Protein AF-A0A2M7ZPS7-F1 (afdb_monomer_lite)

Secondary structure (DSSP, 8-state):
----TTHHHHHHHHHHHHHHHHHHTSTT--HHHHHHHHHHHHHHHHHHHHHHHHHHHHHHHHHHHHHHHHHHHHHHHHTTTTSS--

Radius of gyration: 24.84 Å; chains: 1; bounding box: 49×18×76 Å

Foldseek 3Di:
DPDDPLVVLLVVLVVLLVVLVVVLPDPPDDPVRVVVSVVSNVVSVVVNVVSVVVVVVVVVVVVVVVVVVVVVVVVVVVVPPPPPDD

pLDDT: mean 85.43, std 17.97, range [36.94, 98.06]

Structure (mmCIF, N/CA/C/O backbone):
data_AF-A0A2M7ZPS7-F1
#
_entry.id   AF-A0A2M7ZPS7-F1
#
loop_
_atom_site.group_PDB
_atom_site.id
_atom_site.type_symbol
_atom_site.label_atom_id
_atom_site.label_alt_id
_atom_site.label_comp_id
_atom_site.label_asym_id
_atom_site.label_entity_id
_atom_site.label_seq_id
_atom_site.pdbx_PDB_ins_code
_atom_site.Cartn_x
_atom_site.Cartn_y
_atom_site.Cartn_z
_atom_site.occupancy
_atom_site.B_iso_or_equiv
_atom_site.auth_seq_id
_atom_site.auth_comp_id
_atom_site.auth_asym_id
_atom_site.auth_atom_id
_atom_site.pdbx_PDB_model_num
ATOM 1 N N . MET A 1 1 ? -11.721 8.068 -22.667 1.00 36.94 1 MET A N 1
ATOM 2 C CA . MET A 1 1 ? -11.547 8.445 -21.243 1.00 36.94 1 MET A CA 1
ATOM 3 C C . MET A 1 1 ? -11.569 7.192 -20.353 1.00 36.94 1 MET A C 1
ATOM 5 O O . MET A 1 1 ? -12.642 6.781 -19.945 1.00 36.94 1 MET A O 1
ATOM 9 N N . LYS A 1 2 ? -10.433 6.522 -20.091 1.00 46.16 2 LYS A N 1
ATOM 10 C CA . LYS A 1 2 ? -10.352 5.354 -19.173 1.00 46.16 2 LYS A CA 1
ATOM 11 C C . LYS A 1 2 ? -8.964 5.265 -18.505 1.00 46.16 2 LYS A C 1
ATOM 13 O O . LYS A 1 2 ? -8.196 4.346 -18.748 1.00 46.16 2 LYS A O 1
ATOM 18 N N . LYS A 1 3 ? -8.628 6.253 -17.677 1.00 45.12 3 LYS A N 1
ATOM 19 C CA . LYS A 1 3 ? -7.497 6.231 -16.727 1.00 45.12 3 LYS A CA 1
ATOM 20 C C . LYS A 1 3 ? -7.935 7.049 -15.509 1.00 45.12 3 LYS A C 1
ATOM 22 O O . LYS A 1 3 ? -7.668 8.233 -15.424 1.00 45.12 3 LYS A O 1
ATOM 27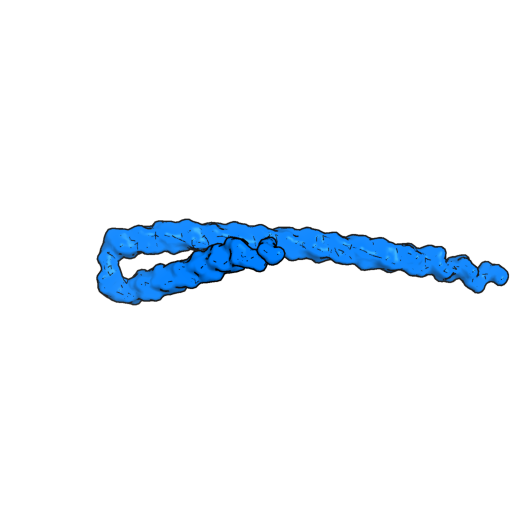 N N . LYS A 1 4 ? -8.799 6.468 -14.677 1.00 47.44 4 LYS A N 1
ATOM 28 C CA . LYS A 1 4 ? -9.229 7.089 -13.405 1.00 47.44 4 LYS A CA 1
ATOM 29 C C . LYS A 1 4 ? -9.648 6.080 -12.332 1.00 47.44 4 LYS A C 1
ATOM 31 O O . LYS A 1 4 ? -9.992 6.465 -11.228 1.00 47.44 4 LYS A O 1
ATOM 36 N N . LYS A 1 5 ? -9.647 4.775 -12.646 1.00 49.22 5 LYS A N 1
ATOM 37 C CA . LYS A 1 5 ? -10.175 3.736 -11.746 1.00 49.22 5 LYS A CA 1
ATOM 38 C C . LYS A 1 5 ? -9.128 3.171 -10.772 1.00 49.22 5 LYS A C 1
ATOM 40 O O . LYS A 1 5 ? -9.525 2.609 -9.764 1.00 49.22 5 LYS A O 1
ATOM 45 N N . SER A 1 6 ? -7.826 3.300 -11.061 1.00 53.78 6 SER A N 1
ATOM 46 C CA . SER A 1 6 ? -6.749 2.765 -10.206 1.00 53.78 6 SER A CA 1
ATOM 47 C C . SER A 1 6 ? -6.166 3.793 -9.237 1.00 53.78 6 SER A C 1
ATOM 49 O O . SER A 1 6 ? -5.937 3.449 -8.087 1.00 53.78 6 SER A O 1
ATOM 51 N N . GLU A 1 7 ? -5.971 5.045 -9.664 1.00 51.41 7 GLU A N 1
ATOM 52 C CA . GLU A 1 7 ? -5.473 6.127 -8.790 1.00 51.41 7 GLU A CA 1
ATOM 53 C C . GLU A 1 7 ? -6.455 6.411 -7.651 1.00 51.41 7 GLU A C 1
ATOM 55 O O . GLU A 1 7 ? -6.060 6.431 -6.492 1.00 51.41 7 GLU A O 1
ATOM 60 N N . ASN A 1 8 ? -7.757 6.447 -7.957 1.00 60.47 8 ASN A N 1
ATOM 61 C CA . ASN A 1 8 ? -8.802 6.543 -6.938 1.00 60.47 8 ASN A CA 1
ATOM 62 C C . ASN A 1 8 ? -8.819 5.356 -5.961 1.00 60.47 8 ASN A C 1
ATOM 64 O O . ASN A 1 8 ? -9.481 5.45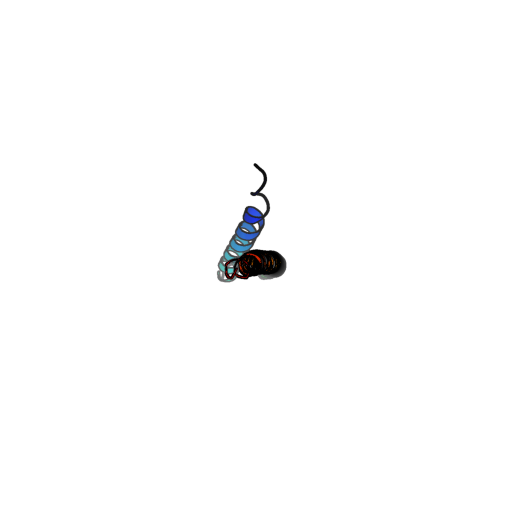4 -4.943 1.00 60.47 8 ASN A O 1
ATOM 68 N N . ASN A 1 9 ? -8.169 4.227 -6.258 1.00 83.06 9 ASN A N 1
ATOM 69 C CA . ASN A 1 9 ? -8.191 3.064 -5.369 1.00 83.06 9 ASN A CA 1
ATOM 70 C C . ASN A 1 9 ? -7.026 3.092 -4.369 1.00 83.06 9 ASN A C 1
ATOM 72 O O . ASN A 1 9 ? -7.199 2.690 -3.228 1.00 83.06 9 ASN A O 1
ATOM 76 N N . PHE A 1 10 ? -5.853 3.589 -4.775 1.00 92.75 10 PHE A N 1
ATOM 77 C CA . PHE A 1 10 ? -4.722 3.760 -3.861 1.00 92.75 10 PHE A CA 1
ATOM 78 C C . PHE A 1 10 ? -4.971 4.907 -2.878 1.00 92.75 10 PHE A C 1
ATOM 80 O O . PHE A 1 10 ? -4.946 4.683 -1.675 1.00 92.75 10 PHE A O 1
ATOM 87 N N . GLU A 1 11 ? -5.301 6.097 -3.390 1.00 93.88 11 GLU A N 1
ATOM 88 C CA . GLU A 1 11 ? -5.520 7.298 -2.567 1.00 93.88 11 GLU A CA 1
ATOM 89 C C . GLU A 1 11 ? -6.644 7.094 -1.543 1.00 93.88 11 GLU A C 1
ATOM 91 O O . GLU A 1 11 ? -6.537 7.505 -0.393 1.00 93.88 11 GLU A O 1
ATOM 96 N N . VAL A 1 12 ? -7.717 6.394 -1.929 1.00 94.81 12 VAL A N 1
ATOM 97 C CA . VAL A 1 12 ? -8.824 6.084 -1.011 1.00 94.81 12 VAL A CA 1
ATOM 98 C C . VAL A 1 12 ? -8.385 5.133 0.101 1.00 94.81 12 VAL A C 1
ATOM 100 O O . VAL A 1 12 ? -8.748 5.348 1.254 1.00 94.81 12 VAL A O 1
ATOM 103 N N . LYS A 1 13 ? -7.596 4.100 -0.214 1.00 95.38 13 LYS A N 1
ATOM 104 C CA . LYS A 1 13 ? -7.090 3.158 0.798 1.00 95.38 13 LYS A CA 1
ATOM 105 C C . LYS A 1 13 ? -6.085 3.809 1.730 1.00 95.38 13 LYS A C 1
ATOM 107 O O . LYS A 1 13 ? -6.134 3.553 2.927 1.00 95.38 13 LYS A O 1
ATOM 112 N N . LEU A 1 14 ? -5.206 4.653 1.192 1.00 96.31 14 LEU A N 1
ATOM 113 C CA . LEU A 1 14 ? -4.245 5.410 1.982 1.00 96.31 14 LEU A CA 1
ATOM 114 C C . LEU A 1 14 ? -4.964 6.353 2.948 1.00 96.31 14 LEU A C 1
ATOM 116 O O . LEU A 1 14 ? -4.694 6.319 4.143 1.00 96.31 14 LEU A O 1
ATOM 120 N N . LYS A 1 15 ? -5.960 7.095 2.456 1.00 96.88 15 LYS A N 1
ATOM 121 C CA . LYS A 1 15 ? -6.790 7.954 3.299 1.00 96.88 15 LYS A CA 1
ATOM 122 C C . LYS A 1 15 ? -7.510 7.166 4.396 1.00 96.88 15 LYS A C 1
ATOM 124 O O . LYS A 1 15 ? -7.543 7.600 5.541 1.00 96.88 15 LYS A O 1
ATOM 129 N N . ARG A 1 16 ? -8.057 5.988 4.077 1.00 97.12 16 ARG A N 1
ATOM 130 C CA . ARG A 1 16 ? -8.689 5.127 5.087 1.00 97.12 16 ARG A CA 1
ATOM 131 C C . ARG A 1 16 ? -7.687 4.650 6.144 1.00 97.12 16 ARG A C 1
ATOM 133 O O . ARG A 1 16 ? -8.030 4.594 7.316 1.00 97.12 16 ARG A O 1
ATOM 140 N N . LEU A 1 17 ? -6.454 4.345 5.748 1.00 97.00 17 LEU A N 1
ATOM 141 C CA . LEU A 1 17 ? -5.357 4.012 6.662 1.00 97.00 17 LEU A CA 1
ATOM 142 C C . LEU A 1 17 ? -5.033 5.163 7.625 1.00 97.00 17 LEU A C 1
ATOM 144 O O . LEU A 1 17 ? -4.879 4.925 8.819 1.00 97.00 17 LEU A O 1
ATOM 148 N N . GLU A 1 18 ? -4.975 6.397 7.122 1.00 96.81 18 GLU A N 1
ATOM 149 C CA . GLU A 1 18 ? -4.782 7.599 7.947 1.00 96.81 18 GLU A CA 1
ATOM 150 C C . GLU A 1 18 ? -5.945 7.794 8.928 1.00 96.81 18 GLU A C 1
ATOM 152 O O . GLU A 1 18 ? -5.729 8.058 10.108 1.00 96.81 18 GLU A O 1
ATOM 157 N N . GLU A 1 19 ? -7.185 7.608 8.467 1.00 96.94 19 GLU A N 1
ATOM 158 C CA . GLU A 1 19 ? -8.375 7.648 9.323 1.00 96.94 19 GLU A CA 1
ATOM 159 C C . GLU A 1 19 ? -8.315 6.586 10.428 1.00 96.94 19 GLU A C 1
ATOM 161 O O . GLU A 1 19 ? -8.589 6.902 11.582 1.00 96.94 19 GLU A O 1
ATOM 166 N N . ILE A 1 20 ? -7.921 5.351 10.102 1.00 96.81 20 ILE A N 1
ATOM 167 C CA . ILE A 1 20 ? -7.745 4.271 11.082 1.00 96.81 20 ILE A CA 1
ATOM 168 C C . ILE A 1 20 ? -6.671 4.638 12.113 1.00 96.81 20 ILE A C 1
ATOM 170 O O . ILE A 1 20 ? -6.923 4.471 13.302 1.00 96.81 20 ILE A O 1
ATOM 174 N N . SER A 1 21 ? -5.516 5.167 11.686 1.00 95.50 21 SER A N 1
ATOM 175 C CA . SER A 1 21 ? -4.452 5.613 12.604 1.00 95.50 21 SER A CA 1
ATOM 176 C C . SER A 1 21 ? -4.975 6.666 13.575 1.00 95.50 21 SER A C 1
ATOM 178 O O . SER A 1 21 ? -4.843 6.508 14.784 1.00 95.50 21 SER A O 1
ATOM 180 N N . ASN A 1 22 ? -5.667 7.683 13.055 1.00 95.31 22 ASN A N 1
ATOM 181 C CA . ASN A 1 22 ? -6.250 8.742 13.875 1.00 95.31 22 ASN A CA 1
ATOM 182 C C . ASN A 1 22 ? -7.285 8.198 14.868 1.00 95.31 22 ASN A C 1
ATOM 184 O O . ASN A 1 22 ? -7.363 8.685 15.989 1.00 95.31 22 ASN A O 1
ATOM 188 N N . ILE A 1 23 ? -8.101 7.214 14.468 1.00 95.38 23 ILE A N 1
ATOM 189 C CA . ILE A 1 23 ? -9.092 6.596 15.357 1.00 95.38 23 ILE A CA 1
ATOM 190 C C . ILE A 1 23 ? -8.388 5.805 16.464 1.00 95.38 23 ILE A C 1
ATOM 192 O O . ILE A 1 23 ? -8.729 5.992 17.626 1.00 95.38 23 ILE A O 1
ATOM 196 N N . LEU A 1 24 ? -7.402 4.971 16.119 1.00 93.81 24 LEU A N 1
ATOM 197 C CA . LEU A 1 24 ? -6.654 4.141 17.072 1.00 93.81 24 LEU A CA 1
ATOM 198 C C . LEU A 1 24 ? -5.806 4.956 18.062 1.00 93.81 24 LEU A C 1
ATOM 200 O O . LEU A 1 24 ? -5.493 4.462 19.141 1.00 93.81 24 LEU A O 1
ATOM 204 N N . GLU A 1 25 ? -5.434 6.186 17.711 1.00 91.12 25 GLU A N 1
ATOM 205 C CA . GLU A 1 25 ? -4.742 7.122 18.605 1.00 91.12 25 GLU A CA 1
ATOM 206 C C . GLU A 1 25 ? -5.680 7.790 19.628 1.00 91.12 25 GLU A C 1
ATOM 208 O O . GLU A 1 25 ? -5.202 8.357 20.612 1.00 91.12 25 GLU A O 1
ATOM 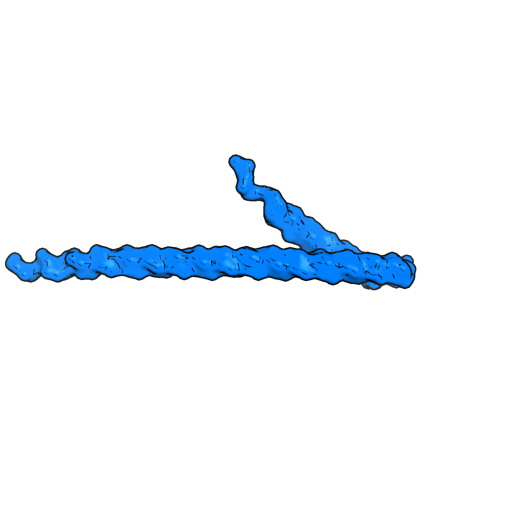213 N N . ASN A 1 26 ? -7.004 7.710 19.443 1.00 87.12 26 ASN A N 1
ATOM 214 C CA . ASN A 1 26 ? -7.970 8.255 20.397 1.00 87.12 26 ASN A CA 1
ATOM 215 C C . ASN A 1 26 ? -8.249 7.262 21.536 1.00 87.12 26 ASN A C 1
ATOM 217 O O . ASN A 1 26 ? -8.528 6.087 21.309 1.00 87.12 26 ASN A O 1
ATOM 221 N N . GLU A 1 27 ? -8.278 7.760 22.774 1.00 76.19 27 GLU A N 1
ATOM 222 C CA . GLU A 1 27 ? -8.439 6.947 23.994 1.00 76.19 27 GLU A CA 1
ATOM 223 C C . GLU A 1 27 ? -9.848 6.340 24.188 1.00 76.19 27 GLU A C 1
ATOM 225 O O . GLU A 1 27 ? -10.062 5.567 25.120 1.00 76.19 27 GLU A O 1
ATOM 230 N N . GLU A 1 28 ? -10.820 6.667 23.328 1.00 88.56 28 GLU A N 1
ATOM 231 C CA . GLU A 1 28 ? -12.226 6.241 23.459 1.00 88.56 28 GLU A CA 1
ATOM 232 C C . GLU A 1 28 ? -12.586 4.967 22.669 1.00 88.56 28 GLU A C 1
ATOM 234 O O . GLU A 1 28 ? -13.734 4.523 22.711 1.00 88.56 28 GLU A O 1
ATOM 239 N N . VAL A 1 29 ? -11.638 4.358 21.950 1.00 90.88 29 VAL A N 1
ATOM 240 C CA . VAL A 1 29 ? -11.905 3.161 21.136 1.00 90.88 29 VAL A CA 1
ATOM 241 C C . VAL A 1 29 ? -11.927 1.907 22.003 1.00 90.88 29 VAL A C 1
ATOM 243 O O . VAL A 1 29 ? -11.000 1.630 22.765 1.00 90.88 29 VAL A O 1
ATOM 246 N N . SER A 1 30 ? -12.981 1.101 21.865 1.00 93.94 30 SER A N 1
ATOM 247 C CA . SER A 1 30 ? -13.073 -0.170 22.584 1.00 93.94 30 SER A CA 1
ATOM 248 C C . SER A 1 30 ? -12.050 -1.199 22.077 1.00 93.94 30 SER A C 1
ATOM 250 O O . SER A 1 30 ? -11.514 -1.097 20.973 1.00 93.94 30 SER A O 1
ATOM 252 N N . MET A 1 31 ? -11.775 -2.235 22.873 1.00 91.88 31 MET A N 1
ATOM 253 C CA . MET A 1 31 ? -10.816 -3.286 22.500 1.00 91.88 31 MET A CA 1
ATOM 254 C C . MET A 1 31 ? -11.226 -4.028 21.217 1.00 91.88 31 MET A C 1
ATOM 256 O O . MET A 1 31 ? -10.392 -4.262 20.343 1.00 91.88 31 MET A O 1
ATOM 260 N N . ASP A 1 32 ? -12.508 -4.374 21.093 1.00 94.75 32 ASP A N 1
ATOM 261 C CA . ASP A 1 32 ? -13.023 -5.110 19.933 1.00 94.75 32 ASP A CA 1
ATOM 262 C C . ASP A 1 32 ? -12.964 -4.253 18.659 1.00 94.75 32 ASP A C 1
ATOM 264 O O . ASP A 1 32 ? -12.576 -4.736 17.595 1.00 94.75 32 ASP A O 1
ATOM 268 N N . GLU A 1 33 ? -13.274 -2.957 18.768 1.00 94.31 33 GLU A N 1
ATOM 269 C CA . GLU A 1 33 ? -13.138 -2.009 17.658 1.00 94.31 33 GLU A CA 1
ATOM 270 C C . GLU A 1 33 ? -11.673 -1.788 17.281 1.00 94.31 33 GLU A C 1
ATOM 272 O O . GLU A 1 33 ? -11.345 -1.780 16.096 1.00 94.31 33 GLU A O 1
ATOM 277 N N . SER A 1 34 ? -10.780 -1.674 18.269 1.00 95.00 34 SER A N 1
ATOM 278 C CA . SER A 1 34 ? -9.335 -1.564 18.044 1.00 95.00 34 SER A CA 1
ATOM 279 C C . SER A 1 34 ? -8.798 -2.753 17.249 1.00 95.00 34 SER A C 1
ATOM 281 O O . SER A 1 34 ? -8.023 -2.574 16.308 1.00 95.00 34 SER A O 1
ATOM 283 N N . LEU A 1 35 ? -9.235 -3.970 17.590 1.00 96.56 35 LEU A N 1
ATOM 284 C CA . LEU A 1 35 ? -8.823 -5.182 16.889 1.00 96.56 35 LEU A CA 1
ATOM 285 C C . LEU A 1 35 ? -9.334 -5.197 15.441 1.00 96.56 35 LEU A C 1
ATOM 287 O O . LEU A 1 35 ? -8.557 -5.454 14.523 1.00 96.56 35 LEU A O 1
ATOM 291 N N . ALA A 1 36 ? -10.607 -4.858 15.226 1.00 97.50 36 ALA A N 1
ATOM 292 C CA . ALA A 1 36 ? -11.193 -4.798 13.887 1.00 97.50 36 ALA A CA 1
ATOM 293 C C . ALA A 1 36 ? -10.515 -3.738 12.998 1.00 97.50 36 ALA A C 1
ATOM 295 O O . ALA A 1 36 ? -10.194 -4.001 11.838 1.00 97.50 36 ALA A O 1
ATOM 296 N N . LEU A 1 37 ? -10.246 -2.550 13.548 1.00 97.62 37 LEU A N 1
ATOM 297 C CA . LEU A 1 37 ? -9.534 -1.469 12.863 1.00 97.62 37 LEU A CA 1
ATOM 298 C C . LEU A 1 37 ? -8.094 -1.861 12.522 1.00 97.62 37 LEU A C 1
ATOM 300 O O . LEU A 1 37 ? -7.608 -1.547 11.435 1.00 97.62 37 LEU A O 1
ATOM 304 N N . PHE A 1 38 ? -7.415 -2.578 13.419 1.00 96.25 38 PHE A N 1
ATOM 305 C CA . PHE A 1 38 ? -6.072 -3.086 13.164 1.00 96.25 38 PHE A CA 1
ATOM 306 C C . PHE A 1 38 ? -6.056 -4.102 12.014 1.00 96.25 38 PHE A C 1
ATOM 308 O O . PHE A 1 38 ? -5.229 -3.991 11.107 1.00 96.25 38 PHE A O 1
ATOM 315 N N . GLU A 1 39 ? -6.988 -5.060 12.003 1.00 97.94 39 GLU A N 1
ATOM 316 C CA . GLU A 1 39 ? -7.126 -6.031 10.910 1.00 97.94 39 GLU A CA 1
ATOM 317 C C . GLU A 1 39 ? -7.395 -5.342 9.563 1.00 97.94 39 GLU A C 1
ATOM 319 O O . GLU A 1 39 ? -6.748 -5.661 8.556 1.00 97.94 39 GLU A O 1
ATOM 324 N N . GLU A 1 40 ? -8.294 -4.351 9.549 1.00 97.88 40 GLU A N 1
ATOM 325 C CA . GLU A 1 40 ? -8.564 -3.527 8.368 1.00 97.88 40 GLU A CA 1
ATOM 326 C C . GLU A 1 40 ? -7.291 -2.799 7.903 1.00 97.88 40 GLU A C 1
ATOM 328 O O . GLU A 1 40 ? -6.915 -2.884 6.729 1.00 97.88 40 GLU A O 1
ATOM 333 N N . GLY A 1 41 ? -6.585 -2.143 8.827 1.00 97.56 41 GLY A N 1
ATOM 334 C CA . GLY A 1 41 ? -5.354 -1.403 8.554 1.00 97.56 41 GLY A CA 1
ATOM 335 C C . GLY A 1 41 ? -4.248 -2.278 7.959 1.00 97.56 41 GLY A C 1
ATOM 336 O O . GLY A 1 41 ? -3.603 -1.884 6.982 1.00 97.56 41 GLY A O 1
ATOM 337 N N . VAL A 1 42 ? -4.065 -3.500 8.472 1.00 97.81 42 VAL A N 1
ATOM 338 C CA . VAL A 1 42 ? -3.104 -4.474 7.926 1.00 97.81 42 VAL A CA 1
ATOM 339 C C . VAL A 1 42 ? -3.464 -4.856 6.488 1.00 97.81 42 VAL A C 1
ATOM 341 O O . VAL A 1 42 ? -2.586 -4.886 5.617 1.00 97.81 42 VAL A O 1
ATOM 344 N N . SER A 1 43 ? -4.746 -5.116 6.210 1.00 97.38 43 SER A N 1
ATOM 345 C CA . SER A 1 43 ? -5.201 -5.453 4.857 1.00 97.38 43 SER A CA 1
ATOM 346 C C . SER A 1 43 ? -4.978 -4.295 3.881 1.00 97.38 43 SER A C 1
ATOM 348 O O . SER A 1 43 ? -4.394 -4.485 2.810 1.00 97.38 43 SER A O 1
ATOM 350 N N . LEU A 1 44 ? -5.374 -3.079 4.264 1.00 97.25 44 LEU A N 1
ATOM 351 C CA . LEU A 1 44 ? -5.186 -1.878 3.449 1.00 97.25 44 LEU A CA 1
ATOM 352 C C . LEU A 1 44 ? -3.703 -1.608 3.172 1.00 97.25 44 LEU A C 1
ATOM 354 O O . LEU A 1 44 ? -3.337 -1.320 2.031 1.00 97.25 44 LEU A O 1
ATOM 358 N N . SER A 1 45 ? -2.840 -1.772 4.179 1.00 96.69 45 SER A N 1
ATOM 359 C CA . SER A 1 45 ? -1.394 -1.552 4.049 1.00 96.69 45 SER A CA 1
ATOM 360 C C . SER A 1 45 ? -0.780 -2.493 3.016 1.00 96.69 45 SER A C 1
ATOM 362 O O . SER A 1 45 ? -0.075 -2.062 2.097 1.00 96.69 45 SER A O 1
ATOM 364 N N . LYS A 1 46 ? -1.153 -3.777 3.074 1.00 97.00 46 LYS A N 1
ATOM 365 C CA . LYS A 1 46 ? -0.743 -4.776 2.083 1.00 97.00 46 LYS A CA 1
ATOM 366 C C . LYS A 1 46 ? -1.177 -4.390 0.667 1.00 97.00 46 LYS A C 1
ATOM 368 O O . LYS A 1 46 ? -0.396 -4.516 -0.277 1.00 97.00 46 LYS A O 1
ATOM 373 N N . GLU A 1 47 ? -2.408 -3.922 0.492 1.00 95.06 47 GLU A N 1
ATOM 374 C CA . GLU A 1 47 ? -2.920 -3.521 -0.822 1.00 95.06 47 GLU A CA 1
ATOM 375 C C . GLU A 1 47 ? -2.234 -2.264 -1.377 1.00 95.06 47 GLU A C 1
ATOM 377 O O . GLU A 1 47 ? -1.962 -2.184 -2.583 1.00 95.06 47 GLU A O 1
ATOM 382 N N . CYS A 1 48 ? -1.907 -1.305 -0.511 1.00 95.38 48 CYS A N 1
ATOM 383 C CA . CYS A 1 48 ? -1.110 -0.133 -0.862 1.00 95.38 48 CYS A CA 1
ATOM 384 C C . CYS A 1 48 ? 0.294 -0.540 -1.327 1.00 95.38 48 CYS A C 1
ATOM 386 O O . CYS A 1 48 ? 0.713 -0.134 -2.412 1.00 95.38 48 CYS A O 1
ATOM 388 N N . MET A 1 49 ? 0.980 -1.418 -0.586 1.00 96.31 49 MET A N 1
ATOM 389 C CA . MET A 1 49 ? 2.294 -1.946 -0.979 1.00 96.31 49 MET A CA 1
ATOM 390 C C . MET A 1 49 ? 2.258 -2.637 -2.347 1.00 96.31 49 MET A C 1
ATOM 392 O O . MET A 1 49 ? 3.104 -2.376 -3.199 1.00 96.31 49 MET A O 1
ATOM 396 N N . LEU A 1 50 ? 1.256 -3.486 -2.601 1.00 95.44 50 LEU A N 1
ATOM 397 C CA . LEU A 1 50 ? 1.102 -4.148 -3.902 1.00 95.44 50 LEU A CA 1
ATOM 398 C C . LEU A 1 50 ? 0.897 -3.143 -5.043 1.00 95.44 50 LEU A C 1
ATOM 400 O O . LEU A 1 50 ? 1.429 -3.330 -6.140 1.00 95.44 50 LEU A O 1
ATOM 404 N N . SER A 1 51 ? 0.145 -2.073 -4.785 1.00 93.56 51 SER A N 1
ATOM 405 C CA . SER A 1 51 ? -0.093 -1.008 -5.762 1.00 93.56 51 SER A CA 1
ATOM 406 C C . SER A 1 51 ? 1.198 -0.255 -6.096 1.00 93.56 51 SER A C 1
ATOM 408 O O . SER A 1 51 ? 1.483 -0.035 -7.276 1.00 93.56 51 SER A O 1
ATOM 410 N N . LEU A 1 52 ? 2.001 0.078 -5.080 1.00 95.75 52 LEU A N 1
ATOM 411 C CA . LEU A 1 52 ? 3.299 0.738 -5.244 1.00 95.75 52 LEU A CA 1
ATOM 412 C C . LEU A 1 52 ? 4.288 -0.144 -6.012 1.00 95.75 52 LEU A C 1
ATOM 414 O O . LEU A 1 52 ? 4.843 0.304 -7.013 1.00 95.75 52 LEU A O 1
ATOM 418 N N . ASN A 1 53 ? 4.415 -1.419 -5.639 1.00 96.19 53 ASN A N 1
ATOM 419 C CA . ASN A 1 53 ? 5.282 -2.375 -6.336 1.00 96.19 53 ASN A CA 1
ATOM 420 C C . ASN A 1 53 ? 4.894 -2.522 -7.816 1.00 96.19 53 ASN A C 1
ATOM 422 O O . ASN A 1 53 ? 5.747 -2.586 -8.704 1.00 96.19 53 ASN A O 1
ATOM 426 N N . GLY A 1 54 ? 3.589 -2.553 -8.109 1.00 95.06 54 GLY A N 1
ATOM 427 C CA . GLY A 1 54 ? 3.093 -2.590 -9.483 1.00 95.06 54 GLY A CA 1
ATOM 428 C C . GLY A 1 54 ? 3.436 -1.324 -10.276 1.00 95.06 54 GLY A C 1
ATOM 429 O O . GLY A 1 54 ? 3.771 -1.410 -11.462 1.00 95.06 54 GLY A O 1
ATOM 430 N N . ALA A 1 55 ? 3.369 -0.154 -9.636 1.00 94.56 55 ALA A N 1
ATOM 431 C CA . ALA A 1 55 ? 3.744 1.117 -10.247 1.00 94.56 55 ALA A CA 1
ATOM 432 C C . ALA A 1 55 ? 5.254 1.189 -10.519 1.00 94.56 55 ALA A C 1
ATOM 434 O O . ALA A 1 55 ? 5.652 1.530 -11.635 1.00 94.56 55 A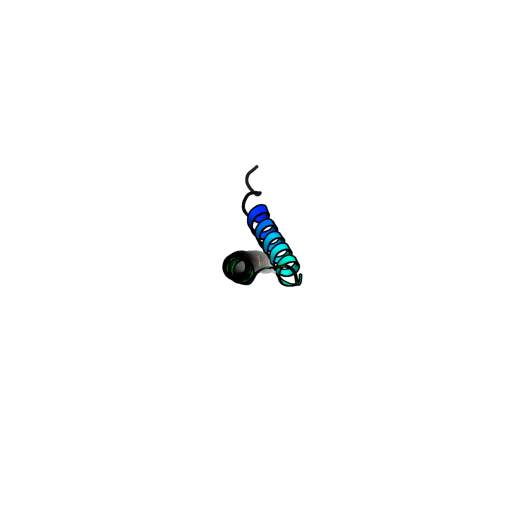LA A O 1
ATOM 435 N N . GLU A 1 56 ? 6.078 0.794 -9.550 1.00 96.94 56 GLU A N 1
ATOM 436 C CA . GLU A 1 56 ? 7.535 0.742 -9.672 1.00 96.94 56 GLU A CA 1
ATOM 437 C C . GLU A 1 56 ? 7.965 -0.174 -10.822 1.00 96.94 56 GLU A C 1
ATOM 439 O O . GLU A 1 56 ? 8.655 0.269 -11.739 1.00 96.94 56 GLU A O 1
ATOM 444 N N . LEU A 1 57 ? 7.458 -1.413 -10.864 1.00 97.69 57 LEU A N 1
ATOM 445 C CA . LEU A 1 57 ? 7.760 -2.362 -11.939 1.00 97.69 57 LEU A CA 1
ATOM 446 C C . LEU A 1 57 ? 7.418 -1.795 -13.323 1.00 97.69 57 LEU A C 1
ATOM 448 O O . LEU A 1 57 ? 8.127 -2.026 -14.306 1.00 97.69 57 LEU A O 1
ATOM 452 N N . LYS A 1 58 ? 6.306 -1.062 -13.422 1.00 96.56 58 LYS A N 1
ATOM 453 C CA . LYS A 1 58 ? 5.893 -0.427 -14.672 1.00 96.56 58 LYS A CA 1
ATOM 454 C C . LYS A 1 58 ? 6.849 0.692 -15.076 1.00 96.56 58 LYS A C 1
ATOM 456 O O . LYS A 1 58 ? 7.162 0.795 -16.259 1.00 96.56 58 LYS A O 1
ATOM 461 N N . ILE A 1 59 ? 7.297 1.510 -14.125 1.00 97.56 59 ILE A N 1
ATOM 462 C CA . ILE A 1 59 ? 8.277 2.575 -14.365 1.00 97.56 59 ILE A CA 1
ATOM 463 C C . ILE A 1 59 ? 9.597 1.970 -14.844 1.00 97.56 59 ILE A C 1
ATOM 465 O O . ILE A 1 59 ? 10.110 2.406 -15.871 1.00 97.56 59 ILE A O 1
ATOM 469 N N . THR A 1 60 ? 10.099 0.935 -14.171 1.00 97.69 60 THR A N 1
ATOM 470 C CA . THR A 1 60 ? 11.345 0.250 -14.545 1.00 97.69 60 THR A CA 1
ATOM 471 C C . THR A 1 60 ? 11.289 -0.264 -15.982 1.00 97.69 60 THR A C 1
ATOM 473 O O . T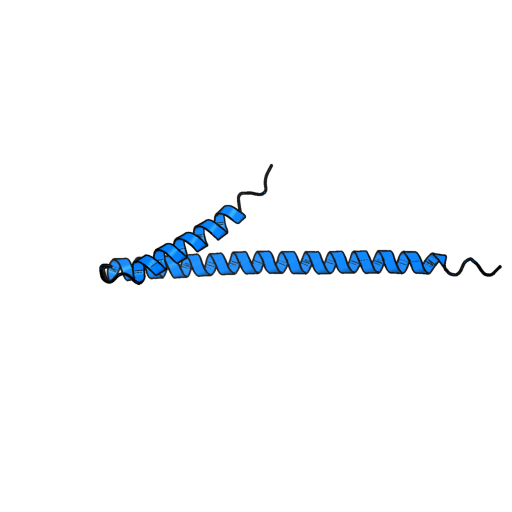HR A 1 60 ? 12.130 0.102 -16.797 1.00 97.69 60 THR A O 1
ATOM 476 N N . LYS A 1 61 ? 10.220 -0.980 -16.353 1.00 97.94 61 LYS A N 1
ATOM 477 C CA . LYS A 1 61 ? 10.032 -1.474 -17.731 1.00 97.94 61 LYS A CA 1
ATOM 478 C C . LYS A 1 61 ? 9.931 -0.361 -18.773 1.00 97.94 61 LYS A C 1
ATOM 480 O O . LYS A 1 61 ? 10.267 -0.571 -19.935 1.00 97.94 61 LYS A O 1
ATOM 485 N N . LEU A 1 62 ? 9.377 0.795 -18.407 1.00 98.06 62 LEU A N 1
ATOM 486 C CA . LEU A 1 62 ? 9.297 1.940 -19.314 1.00 98.06 62 LEU A CA 1
ATOM 487 C C . LEU A 1 62 ? 10.667 2.590 -19.513 1.00 98.06 62 LEU A C 1
ATOM 489 O O . LEU A 1 62 ? 10.977 2.944 -20.646 1.00 98.06 62 LEU A O 1
ATOM 493 N N . LYS A 1 63 ? 11.480 2.694 -18.454 1.00 97.56 63 LYS A N 1
ATOM 494 C CA . LYS A 1 63 ? 12.864 3.180 -18.539 1.00 97.56 63 LYS A CA 1
ATOM 495 C C . LYS A 1 63 ? 13.712 2.282 -19.434 1.00 97.56 63 LYS A C 1
ATOM 497 O O . LYS A 1 63 ? 14.247 2.772 -20.414 1.00 97.56 63 LYS A O 1
ATOM 502 N N . GLU A 1 64 ? 13.700 0.970 -19.200 1.00 97.31 64 GLU A N 1
ATOM 503 C CA . GLU A 1 64 ? 14.438 -0.001 -20.027 1.00 97.31 64 GLU A CA 1
ATOM 504 C C . GLU A 1 64 ? 14.080 0.109 -21.518 1.00 97.31 64 GLU A C 1
ATOM 506 O O . GLU A 1 64 ? 14.947 0.101 -22.388 1.00 97.31 64 GLU A O 1
ATOM 511 N N . LYS A 1 65 ? 12.784 0.248 -21.832 1.00 97.00 65 LYS A N 1
ATOM 512 C CA . LYS A 1 65 ? 12.328 0.446 -23.216 1.00 97.00 65 LYS A CA 1
ATOM 513 C C . LYS A 1 65 ? 12.810 1.764 -23.805 1.00 97.00 65 LYS A C 1
ATOM 515 O O . LYS A 1 65 ? 13.125 1.807 -24.988 1.00 97.00 65 LYS A O 1
ATOM 520 N N . PHE A 1 66 ? 12.798 2.830 -23.013 1.00 96.69 66 PHE A N 1
ATOM 521 C CA . PHE A 1 66 ? 13.246 4.146 -23.445 1.00 96.69 66 PHE A CA 1
ATOM 522 C C . PHE A 1 66 ? 14.754 4.156 -23.714 1.00 96.69 66 PHE A C 1
ATOM 524 O O . PHE A 1 66 ? 15.172 4.630 -24.767 1.00 96.69 66 PHE A O 1
ATOM 531 N N . ASP A 1 67 ? 15.542 3.539 -22.835 1.00 96.44 67 ASP A N 1
ATOM 532 C CA . ASP A 1 67 ? 16.989 3.398 -22.997 1.00 96.44 67 ASP A CA 1
ATOM 533 C C . ASP A 1 67 ? 17.327 2.597 -24.264 1.00 96.44 67 ASP A C 1
ATOM 535 O O . ASP A 1 67 ? 18.138 3.039 -25.077 1.00 96.44 67 ASP A O 1
ATOM 539 N N . ALA A 1 68 ? 16.617 1.490 -24.513 1.00 95.44 68 ALA A N 1
ATOM 540 C CA . ALA A 1 68 ? 16.783 0.694 -25.731 1.00 95.44 68 ALA A CA 1
ATOM 541 C C . ALA A 1 68 ? 16.412 1.458 -27.019 1.00 95.44 68 ALA A C 1
ATOM 543 O O . ALA A 1 68 ? 16.975 1.192 -28.082 1.00 95.44 68 ALA A O 1
ATOM 544 N N . ILE A 1 69 ? 15.452 2.389 -26.954 1.00 95.44 69 ILE A N 1
ATOM 545 C CA . ILE A 1 69 ? 15.129 3.274 -28.084 1.00 95.44 69 ILE A CA 1
ATOM 546 C C . ILE A 1 69 ? 16.279 4.255 -28.311 1.00 95.44 69 ILE A C 1
ATOM 548 O O . ILE A 1 69 ? 16.743 4.374 -29.438 1.00 95.44 69 ILE A O 1
ATOM 552 N N . ILE A 1 70 ? 16.775 4.910 -27.257 1.00 94.75 70 ILE A N 1
ATOM 553 C CA . ILE A 1 70 ? 17.897 5.855 -27.366 1.00 94.75 70 ILE A CA 1
ATOM 554 C C . ILE A 1 70 ? 19.131 5.175 -27.963 1.00 94.75 70 ILE A C 1
ATOM 556 O O . ILE A 1 70 ? 19.794 5.757 -28.817 1.00 94.75 70 ILE A O 1
ATOM 560 N N . GLU A 1 71 ? 19.447 3.959 -27.526 1.00 93.19 71 GLU A N 1
ATOM 561 C CA . GLU A 1 71 ? 20.594 3.208 -28.037 1.00 93.19 71 GLU A CA 1
ATOM 562 C C . GLU A 1 71 ? 20.439 2.867 -29.526 1.00 93.19 71 GLU A C 1
ATOM 564 O O . GLU A 1 71 ? 21.375 3.056 -30.299 1.00 93.19 71 GLU A O 1
ATOM 569 N N . LYS A 1 72 ? 19.239 2.466 -29.965 1.00 90.88 72 LYS A N 1
ATOM 570 C CA . LYS A 1 72 ? 18.951 2.252 -31.393 1.00 90.88 72 LYS A CA 1
ATOM 571 C C . LYS A 1 72 ? 19.097 3.521 -32.227 1.00 90.88 72 LYS A C 1
ATOM 573 O O . LYS A 1 72 ? 19.677 3.461 -33.304 1.00 90.88 72 LYS A O 1
ATOM 578 N N . GLU A 1 73 ? 18.581 4.649 -31.746 1.00 88.69 73 GLU A N 1
ATOM 579 C CA . GLU A 1 73 ? 18.681 5.923 -32.468 1.00 88.69 73 GLU A CA 1
ATOM 580 C C . GLU A 1 73 ? 20.137 6.398 -32.578 1.00 88.69 73 GLU A C 1
ATOM 582 O O . GLU A 1 73 ? 20.537 6.877 -33.634 1.00 88.69 73 GLU A O 1
ATOM 587 N N . LYS A 1 74 ? 20.957 6.206 -31.533 1.00 86.19 74 LYS A N 1
ATOM 588 C CA . LYS A 1 74 ? 22.401 6.498 -31.577 1.00 86.19 74 LYS A CA 1
ATOM 589 C C . LYS A 1 74 ? 23.127 5.645 -32.614 1.00 86.19 74 LYS A C 1
ATOM 591 O O . LYS A 1 74 ? 23.839 6.188 -33.447 1.00 86.19 74 LYS A O 1
ATOM 596 N N . ASN A 1 75 ? 22.882 4.336 -32.616 1.00 78.81 75 ASN A N 1
ATOM 597 C CA . ASN A 1 75 ? 23.539 3.423 -33.552 1.00 78.81 75 ASN A CA 1
ATOM 598 C C . ASN A 1 75 ? 23.154 3.704 -35.020 1.00 78.81 75 ASN A C 1
ATOM 600 O O . ASN A 1 75 ? 23.959 3.470 -35.913 1.00 78.81 75 ASN A O 1
ATOM 604 N N . ASN A 1 76 ? 21.956 4.244 -35.279 1.00 75.31 76 ASN A N 1
ATOM 605 C CA . ASN A 1 76 ? 21.541 4.670 -36.622 1.00 75.31 76 ASN A CA 1
ATOM 606 C C . ASN A 1 76 ? 22.223 5.973 -37.098 1.00 75.31 76 ASN A C 1
ATOM 608 O O . ASN A 1 76 ? 22.217 6.249 -38.295 1.00 75.31 76 ASN A O 1
ATOM 612 N N . LEU A 1 77 ? 22.771 6.796 -36.195 1.00 60.06 77 LEU A N 1
ATOM 613 C CA . LEU A 1 77 ? 23.484 8.038 -36.538 1.00 60.06 77 LEU A CA 1
ATOM 614 C C . LEU A 1 77 ? 24.949 7.777 -36.919 1.00 60.06 77 LEU A C 1
ATOM 616 O O . LEU A 1 77 ? 25.483 8.474 -37.780 1.00 60.06 77 LEU A O 1
ATOM 620 N N . ASP A 1 78 ? 25.570 6.754 -36.330 1.00 58.16 78 ASP A N 1
ATOM 621 C CA . ASP A 1 78 ? 26.962 6.383 -36.611 1.00 58.16 78 ASP A CA 1
ATOM 622 C C . ASP A 1 78 ? 27.134 5.757 -38.015 1.00 58.16 78 ASP A C 1
ATOM 624 O O . ASP A 1 78 ? 28.201 5.861 -38.614 1.00 58.16 78 ASP A O 1
ATOM 628 N N . GLU A 1 79 ? 26.071 5.193 -38.603 1.00 53.91 79 GLU A N 1
ATOM 629 C CA . GLU A 1 79 ? 26.094 4.544 -39.930 1.00 53.91 79 GLU A CA 1
ATOM 630 C C . GLU A 1 79 ? 26.193 5.534 -41.118 1.00 53.91 79 GLU A C 1
ATOM 632 O O . GLU A 1 79 ? 26.440 5.129 -42.255 1.00 53.91 79 GLU A O 1
ATOM 637 N N . TYR A 1 80 ? 26.034 6.842 -40.875 1.00 55.59 80 TYR A N 1
ATOM 638 C CA . TYR A 1 80 ? 26.118 7.892 -41.905 1.00 55.59 80 TYR A CA 1
ATOM 639 C C . TYR A 1 80 ? 27.414 8.715 -41.863 1.00 55.59 80 TYR A C 1
ATOM 641 O O . TYR A 1 80 ? 27.633 9.524 -42.763 1.00 55.59 80 TYR A O 1
ATOM 649 N N . SER A 1 81 ? 28.281 8.514 -40.863 1.00 53.62 81 SER A N 1
ATOM 650 C CA . SER A 1 81 ? 29.524 9.289 -40.715 1.00 53.62 81 SER A CA 1
ATOM 651 C C . SER A 1 81 ? 30.689 8.778 -41.576 1.00 53.62 81 SER A C 1
ATOM 653 O O . SER A 1 81 ? 31.637 9.527 -41.790 1.00 53.62 81 SER A O 1
ATOM 655 N N . ASP A 1 82 ? 30.625 7.544 -42.086 1.00 55.06 82 ASP A N 1
ATOM 656 C CA . ASP A 1 82 ? 31.708 6.914 -42.867 1.00 55.06 82 ASP A CA 1
ATOM 657 C C . ASP A 1 82 ? 31.604 7.149 -44.393 1.00 55.06 82 ASP A C 1
ATOM 659 O O . ASP A 1 82 ? 32.406 6.622 -45.160 1.00 55.06 82 ASP A O 1
ATOM 663 N N . ASN A 1 83 ? 30.640 7.953 -44.866 1.00 56.25 83 ASN A N 1
ATOM 664 C CA . ASN A 1 83 ? 30.389 8.174 -46.302 1.00 56.25 83 ASN A CA 1
ATOM 665 C C . ASN A 1 83 ? 30.852 9.552 -46.838 1.00 56.25 83 ASN A C 1
ATOM 667 O O . ASN A 1 83 ? 30.371 9.976 -47.888 1.00 56.25 83 ASN A O 1
ATOM 671 N N . GLU A 1 84 ? 31.760 10.260 -46.152 1.00 55.06 84 GLU A N 1
ATOM 672 C CA . GLU A 1 84 ? 32.298 11.567 -46.599 1.00 55.06 84 GLU A CA 1
ATOM 673 C C . GLU A 1 84 ? 33.804 11.584 -46.947 1.00 55.06 84 GLU A C 1
ATOM 675 O O . GLU A 1 84 ? 34.359 12.654 -47.190 1.00 55.06 84 GLU A O 1
ATOM 680 N N . GLU A 1 85 ? 34.477 10.434 -47.068 1.00 52.19 85 GLU A N 1
ATOM 681 C CA . GLU A 1 85 ? 35.821 10.376 -47.675 1.00 52.19 85 GLU A CA 1
ATOM 682 C C . GLU A 1 85 ? 35.806 9.580 -48.989 1.00 52.19 85 GLU A C 1
ATOM 684 O O . GLU A 1 85 ? 35.994 8.363 -49.018 1.00 52.19 85 GLU A O 1
ATOM 689 N N . GLY A 1 86 ? 35.576 10.299 -50.093 1.00 44.09 86 GLY A N 1
ATOM 690 C CA . GLY A 1 86 ? 35.704 9.820 -51.471 1.00 44.09 86 GLY A CA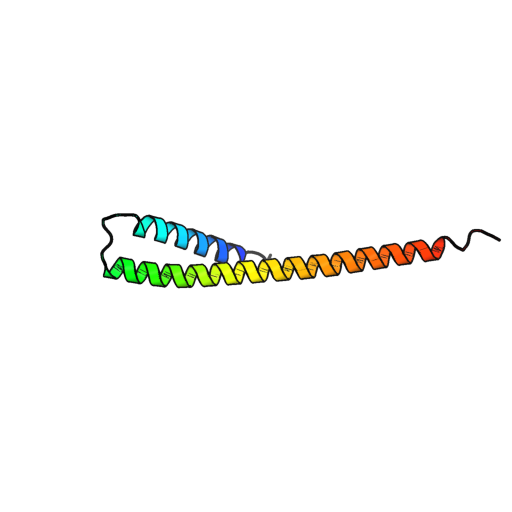 1
ATOM 691 C C . GLY A 1 86 ? 35.978 10.959 -52.440 1.00 44.09 86 GLY A C 1
ATOM 692 O O . GLY A 1 86 ? 35.109 11.852 -52.539 1.00 44.09 86 GLY A O 1
#

Sequence (86 aa):
MKKKKSENNFEVKLKRLEEISNILENEEVSMDESLALFEEGVSLSKECMLSLNGAELKITKLKEKFDAIIEKEKNNLDEYSDNEEG